Protein AF-A0A3C0MHH5-F1 (afdb_monomer_lite)

Secondary structure (DSSP, 8-state):
-----------GGGS----HHHHHHTT--SHHHHHHS-HHHHTTSTT--HHHHHHHHHHHHHHHHHHHHHHHHHHHHHT--HHHHTSTT--HHHHHHHHHTT--SHHHHHH--HHHHH-EEEEETTEEEEE--TTTTSS--HHHHHHHHHHHHHHTTSSSSPPPPTTGGGSS----------

Foldseek 3Di:
DDDDDPDPDPPPVPPQDDDPVQCVVLPDPDLVCLQPPPLVSQCVRPPRHSVSSVVSNVVSVVVVVVVQVVLVVLLVVLQADVVLVPDPPDGSVLSNLCSVVVNRALVSLLPDDLCQAAWDWDQDPNDIDTDGHSPHPHPDDSVNSVSSNQVSCCVVVVDVDDDDDPPVVVPPPCDDDPPDDD

Structure (mmCIF, N/CA/C/O backbone):
data_AF-A0A3C0MHH5-F1
#
_entry.id   AF-A0A3C0MHH5-F1
#
loop_
_atom_site.group_PDB
_atom_site.id
_atom_site.type_symbol
_atom_site.label_atom_id
_atom_site.label_alt_id
_atom_site.label_comp_id
_atom_site.label_asym_id
_atom_site.label_entity_id
_atom_site.label_seq_id
_atom_site.pdbx_PDB_ins_code
_atom_site.Cartn_x
_atom_site.Cartn_y
_atom_site.Cartn_z
_atom_site.occupancy
_atom_site.B_iso_or_equiv
_atom_site.auth_seq_id
_atom_site.auth_comp_id
_atom_site.auth_asym_id
_atom_site.auth_atom_id
_atom_site.pdbx_PDB_model_num
ATOM 1 N N . ALA A 1 1 ? 43.443 -39.030 -33.013 1.00 43.09 1 ALA A N 1
ATOM 2 C CA . ALA A 1 1 ? 42.015 -38.785 -33.273 1.00 43.09 1 ALA A CA 1
ATOM 3 C C . ALA A 1 1 ? 41.389 -38.314 -31.971 1.00 43.09 1 ALA A C 1
ATOM 5 O O . ALA A 1 1 ? 41.152 -39.135 -31.101 1.00 43.09 1 ALA A O 1
ATOM 6 N N . GLN A 1 2 ? 41.222 -37.004 -31.813 1.00 41.56 2 GLN A N 1
ATOM 7 C CA . GLN A 1 2 ? 40.404 -36.424 -30.751 1.00 41.56 2 GLN A CA 1
ATOM 8 C C . GLN A 1 2 ? 39.442 -35.481 -31.475 1.00 41.56 2 GLN A C 1
ATOM 10 O O . GLN A 1 2 ? 39.830 -34.411 -31.934 1.00 41.56 2 GLN A O 1
ATOM 15 N N . LEU A 1 3 ? 38.247 -35.999 -31.728 1.00 46.38 3 LEU A N 1
ATOM 16 C CA . LEU A 1 3 ? 37.089 -35.297 -32.263 1.00 46.38 3 LEU A CA 1
ATOM 17 C C . LEU A 1 3 ? 36.156 -35.057 -31.062 1.00 46.38 3 LEU A C 1
ATOM 19 O O . LEU A 1 3 ? 36.089 -35.944 -30.210 1.00 46.38 3 LEU A O 1
ATOM 23 N N . LEU A 1 4 ? 35.401 -33.947 -31.077 1.00 46.97 4 LEU A N 1
ATOM 24 C CA . LEU A 1 4 ? 34.326 -33.560 -30.135 1.00 46.97 4 LEU A CA 1
ATOM 25 C C . LEU A 1 4 ? 34.868 -32.978 -28.805 1.00 46.97 4 LEU A C 1
ATOM 27 O O . LEU A 1 4 ? 35.626 -33.639 -28.112 1.00 46.97 4 LEU A O 1
ATOM 31 N N . ALA A 1 5 ? 34.585 -31.744 -28.389 1.00 42.16 5 ALA A N 1
ATOM 32 C CA . ALA A 1 5 ? 33.360 -30.973 -28.542 1.00 42.16 5 ALA A CA 1
ATOM 33 C C . ALA A 1 5 ? 33.655 -29.511 -28.919 1.00 42.16 5 ALA A C 1
ATOM 35 O O . ALA A 1 5 ? 34.270 -28.758 -28.167 1.00 42.16 5 ALA A O 1
ATOM 36 N N . SER A 1 6 ? 33.193 -29.126 -30.105 1.00 50.09 6 SER A N 1
ATOM 37 C CA . SER A 1 6 ? 32.828 -27.753 -30.423 1.00 50.09 6 SER A CA 1
ATOM 38 C C . SER A 1 6 ? 31.376 -27.565 -29.990 1.00 50.09 6 SER A C 1
ATOM 40 O O . SER A 1 6 ? 30.464 -27.763 -30.786 1.00 50.09 6 SER A O 1
ATOM 42 N N . GLU A 1 7 ? 31.161 -27.229 -28.729 1.00 43.31 7 GLU A N 1
ATOM 43 C CA . GLU A 1 7 ? 29.928 -26.582 -28.295 1.00 43.31 7 GLU A CA 1
ATOM 44 C C . GLU A 1 7 ? 30.395 -25.370 -27.508 1.00 43.31 7 GLU A C 1
ATOM 46 O O . GLU A 1 7 ? 31.011 -25.499 -26.449 1.00 43.31 7 GLU A O 1
ATOM 51 N N . GLY A 1 8 ? 30.244 -24.198 -28.127 1.00 39.75 8 GLY A N 1
ATOM 52 C CA . GLY A 1 8 ? 30.504 -22.931 -27.473 1.00 39.75 8 GLY A CA 1
ATOM 53 C C . GLY A 1 8 ? 29.596 -22.856 -26.260 1.00 39.75 8 GLY A C 1
ATOM 54 O O . GLY A 1 8 ? 28.397 -22.648 -26.396 1.00 39.75 8 GLY A O 1
ATOM 55 N N . PHE A 1 9 ? 30.180 -23.088 -25.089 1.00 44.88 9 PHE A N 1
ATOM 56 C CA . PHE A 1 9 ? 29.663 -22.575 -23.835 1.00 44.88 9 PHE A CA 1
ATOM 57 C C . PHE A 1 9 ? 29.389 -21.088 -24.070 1.00 44.88 9 PHE A C 1
ATOM 59 O O . PHE A 1 9 ? 30.340 -20.329 -24.270 1.00 44.88 9 PHE A O 1
ATOM 66 N N . GLY A 1 10 ? 28.113 -20.695 -24.095 1.00 41.12 10 GLY A N 1
ATOM 67 C CA . GLY A 1 10 ? 27.744 -19.304 -23.865 1.00 41.12 10 GLY A CA 1
ATOM 68 C C . GLY A 1 10 ? 28.455 -18.877 -22.588 1.00 41.12 10 GLY A C 1
ATOM 69 O O . GLY A 1 10 ? 28.420 -19.582 -21.571 1.00 41.12 10 GLY A O 1
ATOM 70 N N . SER A 1 11 ? 29.245 -17.818 -22.691 1.00 36.09 11 SER A N 1
ATOM 71 C CA . SER A 1 11 ? 30.000 -17.271 -21.577 1.00 36.09 11 SER A CA 1
ATOM 72 C C . SER A 1 11 ? 29.037 -17.014 -20.418 1.00 36.09 11 SER A C 1
ATOM 74 O O . SER A 1 11 ? 27.913 -16.574 -20.626 1.00 36.09 11 SER A O 1
ATOM 76 N N . VAL A 1 12 ? 29.487 -17.194 -19.177 1.00 43.41 12 VAL A N 1
ATOM 77 C CA . VAL A 1 12 ? 28.722 -16.818 -17.966 1.00 43.41 12 VAL A CA 1
ATOM 78 C C . VAL A 1 12 ? 28.385 -15.306 -17.933 1.00 43.41 12 VAL A C 1
ATOM 80 O O . VAL A 1 12 ? 27.649 -14.849 -17.068 1.00 43.41 12 VAL A O 1
ATOM 83 N N . GLU A 1 13 ? 28.931 -14.540 -18.884 1.00 43.84 13 GLU A N 1
ATOM 84 C CA . GLU A 1 13 ? 28.669 -13.125 -19.167 1.00 43.84 13 GLU A CA 1
ATOM 85 C C . GLU A 1 13 ? 27.418 -12.870 -20.037 1.00 43.84 13 GLU A C 1
ATOM 87 O O . GLU A 1 13 ? 27.040 -11.716 -20.189 1.00 43.84 13 GLU A O 1
ATOM 92 N N . GLU A 1 14 ? 26.746 -13.900 -20.570 1.00 46.00 14 GLU A N 1
ATOM 93 C CA . GLU A 1 14 ? 25.451 -13.767 -21.275 1.00 46.00 14 GLU A CA 1
ATOM 94 C C . GLU A 1 14 ? 24.237 -13.934 -20.345 1.00 46.00 14 GLU A C 1
ATOM 96 O O . GLU A 1 14 ? 23.108 -14.097 -20.797 1.00 46.00 14 GLU A O 1
ATOM 101 N N . VAL A 1 15 ? 24.442 -13.900 -19.026 1.00 47.19 15 VAL A N 1
ATOM 102 C CA . VAL A 1 15 ? 23.329 -13.813 -18.076 1.00 47.19 15 VAL A CA 1
ATOM 103 C C . VAL A 1 15 ? 22.947 -12.341 -17.973 1.00 47.19 15 VAL A C 1
ATOM 105 O O . VAL A 1 15 ? 23.639 -11.571 -17.305 1.00 47.19 15 VAL A O 1
ATOM 108 N N . ALA A 1 16 ? 21.884 -11.952 -18.673 1.00 57.97 16 ALA A N 1
ATOM 109 C CA . ALA A 1 16 ? 21.359 -10.595 -18.741 1.00 57.97 16 ALA A CA 1
ATOM 110 C C . ALA A 1 16 ? 21.274 -9.932 -17.353 1.00 57.97 16 ALA A C 1
ATOM 112 O O . ALA A 1 16 ? 20.384 -10.192 -16.540 1.00 57.97 16 ALA A O 1
ATOM 113 N N . TYR A 1 17 ? 22.229 -9.047 -17.066 1.00 66.75 17 TYR A N 1
ATOM 114 C CA . TYR A 1 17 ? 22.203 -8.169 -15.905 1.00 66.75 17 TYR A CA 1
ATOM 115 C C . TYR A 1 17 ? 21.998 -6.752 -16.407 1.00 66.75 17 TYR A C 1
ATOM 117 O O . TYR A 1 17 ? 22.955 -6.052 -16.733 1.00 66.75 17 TYR A O 1
ATOM 125 N N . VAL A 1 18 ? 20.739 -6.327 -16.470 1.00 74.81 18 VAL A N 1
ATOM 126 C CA . VAL A 1 18 ? 20.433 -4.910 -16.639 1.00 74.81 18 VAL A CA 1
ATOM 127 C C . VAL A 1 18 ? 20.715 -4.220 -15.302 1.00 74.81 18 VAL A C 1
ATOM 129 O O . VAL A 1 18 ? 20.084 -4.559 -14.295 1.00 74.81 18 VAL A O 1
ATOM 132 N N . PRO A 1 19 ? 21.677 -3.280 -15.228 1.00 77.38 19 PRO A N 1
ATOM 133 C CA . PRO A 1 19 ? 21.967 -2.594 -13.980 1.00 77.38 19 PRO A CA 1
ATOM 134 C C . PRO A 1 19 ? 20.758 -1.759 -13.552 1.00 77.38 19 PRO A C 1
ATOM 136 O O . PRO A 1 19 ? 20.241 -0.979 -14.346 1.00 77.38 19 PRO A O 1
ATOM 139 N N . ALA A 1 20 ? 20.359 -1.829 -12.280 1.00 78.88 20 ALA A N 1
ATOM 140 C CA . ALA A 1 20 ? 19.272 -0.992 -11.752 1.00 78.88 20 ALA A CA 1
ATOM 141 C C . ALA A 1 20 ? 19.503 0.514 -12.001 1.00 78.88 20 ALA A C 1
ATOM 143 O O . ALA A 1 20 ? 18.561 1.271 -12.192 1.00 78.88 20 ALA A O 1
ATOM 144 N N . GLN A 1 21 ? 20.770 0.940 -12.058 1.00 82.75 21 GLN A N 1
ATOM 145 C CA . GLN A 1 21 ? 21.147 2.313 -12.390 1.00 82.75 21 GLN A CA 1
ATOM 146 C C . GLN A 1 21 ? 20.772 2.721 -13.824 1.00 82.75 21 GLN A C 1
ATOM 148 O O . GLN A 1 21 ? 20.492 3.899 -14.035 1.00 82.75 21 GLN A O 1
ATOM 153 N N . LEU A 1 22 ? 20.784 1.779 -14.777 1.00 87.44 22 LEU A N 1
ATOM 154 C CA . LEU A 1 22 ? 20.362 2.011 -16.160 1.00 87.44 22 LEU A CA 1
ATOM 155 C C . LEU A 1 22 ? 18.844 2.195 -16.217 1.00 87.44 22 LEU A C 1
ATOM 157 O O . LEU A 1 22 ? 18.372 3.208 -16.708 1.00 87.44 22 LEU A O 1
ATOM 161 N N . LEU A 1 23 ? 18.078 1.284 -15.613 1.00 86.81 23 LEU A N 1
ATOM 162 C CA . LEU A 1 23 ? 16.618 1.432 -15.520 1.00 86.81 23 LEU A CA 1
ATOM 163 C C . LEU A 1 23 ? 16.237 2.757 -14.835 1.00 86.81 23 LEU A C 1
ATOM 165 O O . LEU A 1 23 ? 15.397 3.499 -15.335 1.00 86.81 23 LEU A O 1
ATOM 169 N N . ALA A 1 24 ? 16.929 3.120 -13.754 1.00 86.69 24 ALA A N 1
ATOM 170 C CA . ALA A 1 24 ? 16.706 4.392 -13.077 1.00 86.69 24 ALA A CA 1
ATOM 171 C C . ALA A 1 24 ? 17.054 5.619 -13.943 1.00 86.69 24 ALA A C 1
ATOM 173 O O . ALA A 1 24 ? 16.372 6.637 -13.840 1.00 86.69 24 ALA A O 1
ATOM 174 N N . SER A 1 25 ? 18.094 5.562 -14.791 1.00 88.44 25 SER A N 1
ATOM 175 C CA . SER A 1 25 ? 18.418 6.677 -15.699 1.00 88.44 25 SER A CA 1
ATOM 176 C C . SER A 1 25 ? 17.398 6.845 -16.822 1.00 88.44 25 SER A C 1
ATOM 178 O O . SER A 1 25 ? 17.208 7.964 -17.288 1.00 88.44 25 SER A O 1
ATOM 180 N N . GLU A 1 26 ? 16.716 5.763 -17.193 1.00 89.81 26 GLU A N 1
ATOM 181 C CA . GLU A 1 26 ? 15.611 5.759 -18.158 1.00 89.81 26 GLU A CA 1
ATOM 182 C C . GLU A 1 26 ? 14.257 6.118 -17.521 1.00 89.81 26 GLU A C 1
ATOM 184 O O . GLU A 1 26 ? 13.245 6.207 -18.210 1.00 89.81 26 GLU A O 1
ATOM 189 N N . GLY A 1 27 ? 14.230 6.379 -16.209 1.00 88.56 27 GLY A N 1
ATOM 190 C CA . GLY A 1 27 ? 13.052 6.877 -15.499 1.00 88.56 27 GLY A CA 1
ATOM 191 C C . GLY A 1 27 ? 12.233 5.819 -14.762 1.00 88.56 27 GLY A C 1
ATOM 192 O O . GLY A 1 27 ? 11.227 6.183 -14.163 1.00 88.56 27 GLY A O 1
ATOM 193 N N . PHE A 1 28 ? 12.666 4.555 -14.739 1.00 89.69 28 PHE A N 1
ATOM 194 C CA . PHE A 1 28 ? 12.014 3.517 -13.938 1.00 89.69 28 PHE A CA 1
ATOM 195 C C . PHE A 1 28 ? 12.315 3.719 -12.450 1.00 89.69 28 PHE A C 1
ATOM 197 O O . PHE A 1 28 ? 13.459 3.596 -12.003 1.00 89.69 28 PHE A O 1
ATOM 204 N N . GLY A 1 29 ? 11.278 4.032 -11.678 1.00 88.12 29 GLY A N 1
ATOM 205 C CA . GLY A 1 29 ? 11.344 4.281 -10.241 1.00 88.12 29 GLY A CA 1
ATOM 206 C C . GLY A 1 29 ? 11.006 3.066 -9.377 1.00 88.12 29 GLY A C 1
ATOM 207 O O . GLY A 1 29 ? 11.338 3.060 -8.191 1.00 88.12 29 GLY A O 1
ATOM 208 N N . SER A 1 30 ? 10.364 2.040 -9.944 1.00 89.19 30 SER A N 1
ATOM 209 C CA . SER A 1 30 ? 9.901 0.859 -9.204 1.00 89.19 30 SER A CA 1
ATOM 210 C C . SER A 1 30 ? 10.002 -0.440 -10.011 1.00 89.19 30 SER A C 1
ATOM 212 O O . SER A 1 30 ? 10.128 -0.429 -11.236 1.00 89.19 30 SER A O 1
ATOM 214 N N . VAL A 1 31 ? 9.954 -1.582 -9.315 1.00 90.94 31 VAL A N 1
ATOM 215 C CA . VAL A 1 31 ? 9.944 -2.907 -9.961 1.00 90.94 31 VAL A CA 1
ATOM 216 C C . VAL A 1 31 ? 8.606 -3.144 -10.664 1.00 90.94 31 VAL A C 1
ATOM 218 O O . VAL A 1 31 ? 8.572 -3.781 -11.712 1.00 90.94 31 VAL A O 1
ATOM 221 N N . GLU A 1 32 ? 7.521 -2.587 -10.131 1.00 91.19 32 GLU A N 1
AT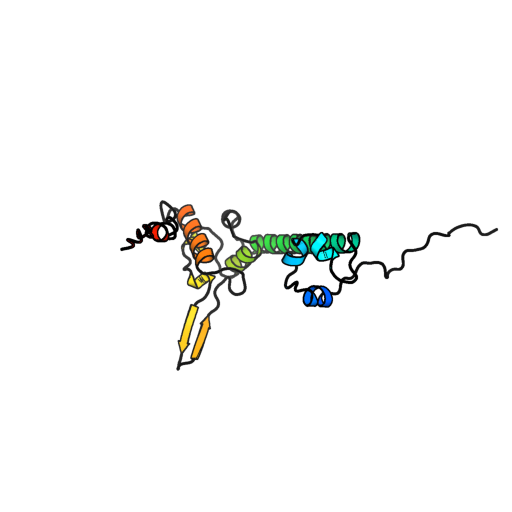OM 222 C CA . GLU A 1 32 ? 6.181 -2.604 -10.711 1.00 91.19 32 GLU A CA 1
ATOM 223 C C . GLU A 1 32 ? 6.146 -1.929 -12.083 1.00 91.19 32 GLU A C 1
ATOM 225 O O . GLU A 1 32 ? 5.593 -2.492 -13.026 1.00 91.19 32 GLU A O 1
ATOM 230 N N . GLU A 1 33 ? 6.783 -0.766 -12.231 1.00 91.56 33 GLU A N 1
ATOM 231 C CA . GLU A 1 33 ? 6.892 -0.106 -13.535 1.00 91.56 33 GLU A CA 1
ATOM 232 C C . GLU A 1 33 ? 7.617 -0.998 -14.545 1.00 91.56 33 GLU A C 1
ATOM 234 O O . GLU A 1 33 ? 7.125 -1.193 -15.652 1.00 91.56 33 GLU A O 1
ATOM 239 N N . VAL A 1 34 ? 8.731 -1.622 -14.153 1.00 92.00 34 VAL A N 1
ATOM 240 C CA . VAL A 1 34 ? 9.469 -2.556 -15.023 1.00 92.00 34 VAL A CA 1
ATOM 241 C C . VAL A 1 34 ? 8.629 -3.795 -15.362 1.00 92.00 34 VAL A C 1
ATOM 243 O O . VAL A 1 34 ? 8.670 -4.289 -16.485 1.00 92.00 34 VAL A O 1
ATOM 246 N N . ALA A 1 35 ? 7.847 -4.307 -14.414 1.00 92.56 35 ALA A N 1
ATOM 247 C CA . ALA A 1 35 ? 7.028 -5.499 -14.607 1.00 92.56 35 ALA A CA 1
ATOM 248 C C . ALA A 1 35 ? 5.858 -5.279 -15.582 1.00 92.56 35 ALA A C 1
ATOM 250 O O . ALA A 1 35 ? 5.469 -6.224 -16.276 1.00 92.56 35 ALA A O 1
ATOM 251 N N . TYR A 1 36 ? 5.301 -4.064 -15.649 1.00 94.19 36 TYR A N 1
ATOM 252 C CA . TYR A 1 36 ? 4.030 -3.795 -16.338 1.00 94.19 36 TYR A CA 1
ATOM 253 C C . TYR A 1 36 ? 4.087 -2.750 -17.460 1.00 94.19 36 TYR A C 1
ATOM 255 O O . TYR A 1 36 ? 3.087 -2.551 -18.151 1.00 94.19 36 TYR A O 1
ATOM 263 N N . VAL A 1 37 ? 5.232 -2.108 -17.689 1.00 94.25 37 VAL A N 1
ATOM 264 C CA . VAL A 1 37 ? 5.456 -1.272 -18.876 1.00 94.25 37 VAL A CA 1
ATOM 265 C C . VAL A 1 37 ? 5.377 -2.114 -20.168 1.00 94.25 37 VAL A C 1
ATOM 267 O O . VAL A 1 37 ? 5.688 -3.314 -20.148 1.00 94.25 37 VAL A O 1
ATOM 270 N N . PRO A 1 38 ? 4.968 -1.536 -21.313 1.00 92.56 38 PRO A N 1
ATOM 271 C CA . PRO A 1 38 ? 5.066 -2.214 -22.600 1.00 92.56 38 PRO A CA 1
ATOM 272 C C . PRO A 1 38 ? 6.482 -2.735 -22.880 1.00 92.56 38 PRO A C 1
ATOM 274 O O . PRO A 1 38 ? 7.471 -2.027 -22.705 1.00 92.56 38 PRO A O 1
ATOM 277 N N . ALA A 1 39 ? 6.580 -3.972 -23.372 1.00 87.81 39 ALA A N 1
ATOM 278 C CA . ALA A 1 39 ? 7.869 -4.595 -23.679 1.00 87.81 39 ALA A CA 1
ATOM 279 C C . ALA A 1 39 ? 8.685 -3.798 -24.716 1.00 87.81 39 ALA A C 1
ATOM 281 O O . ALA A 1 39 ? 9.911 -3.767 -24.634 1.00 87.81 39 ALA A O 1
ATOM 282 N N . ASP A 1 40 ? 8.012 -3.125 -25.655 1.00 89.19 40 ASP A N 1
ATOM 283 C CA . ASP A 1 40 ? 8.658 -2.265 -26.654 1.00 89.19 40 ASP A CA 1
ATOM 284 C C . ASP A 1 40 ? 9.339 -1.040 -26.018 1.00 89.19 40 ASP A C 1
ATOM 286 O O . ASP A 1 40 ? 10.393 -0.617 -26.490 1.00 89.19 40 ASP A O 1
ATOM 290 N N . ASP A 1 41 ? 8.789 -0.506 -24.922 1.00 90.31 41 ASP A N 1
ATOM 291 C CA . ASP A 1 41 ? 9.386 0.626 -24.206 1.00 90.31 41 ASP A CA 1
ATOM 292 C C . ASP A 1 41 ? 10.657 0.178 -23.467 1.00 90.31 41 ASP A C 1
ATOM 294 O O . ASP A 1 41 ? 11.678 0.862 -23.528 1.00 90.31 41 ASP A O 1
ATOM 298 N N . LEU A 1 42 ? 10.658 -1.015 -22.857 1.00 89.12 42 LEU A N 1
ATOM 299 C CA . LEU A 1 42 ? 11.873 -1.603 -22.271 1.00 89.12 42 LEU A CA 1
ATOM 300 C C . LEU A 1 42 ? 12.932 -1.931 -23.328 1.00 89.12 42 LEU A C 1
ATOM 302 O O . LEU A 1 42 ? 14.116 -1.695 -23.103 1.00 89.12 42 LEU A O 1
ATOM 306 N N . ALA A 1 43 ? 12.522 -2.451 -24.485 1.00 89.25 43 ALA A N 1
ATOM 307 C CA . ALA A 1 43 ? 13.421 -2.760 -25.597 1.00 89.25 43 ALA A CA 1
ATOM 308 C C . ALA A 1 43 ? 13.965 -1.507 -26.310 1.00 89.25 43 ALA A C 1
ATOM 310 O O . ALA A 1 43 ? 14.845 -1.615 -27.161 1.00 89.25 43 ALA A O 1
ATOM 311 N N . SER A 1 44 ? 13.437 -0.319 -25.994 1.00 89.38 44 SER A N 1
ATOM 312 C CA . SER A 1 44 ? 13.948 0.955 -26.509 1.00 89.38 44 SER A CA 1
ATOM 313 C C . SER A 1 44 ? 15.150 1.492 -25.723 1.00 89.38 44 SER A C 1
ATOM 315 O O . SER A 1 44 ? 15.842 2.390 -26.210 1.00 89.38 44 SER A O 1
ATOM 317 N N . ILE A 1 45 ? 15.422 0.928 -24.540 1.00 87.56 45 ILE A N 1
ATOM 318 C CA . ILE A 1 45 ? 16.564 1.296 -23.700 1.00 87.56 45 ILE A CA 1
ATOM 319 C C . ILE A 1 45 ? 17.866 0.893 -24.398 1.00 87.56 45 ILE A C 1
ATOM 321 O O . ILE A 1 45 ? 18.017 -0.239 -24.862 1.00 87.56 45 ILE A O 1
ATOM 325 N N . ASP A 1 46 ? 18.839 1.807 -24.431 1.00 84.88 46 ASP A N 1
ATOM 326 C CA . ASP A 1 46 ? 20.142 1.532 -25.037 1.00 84.88 46 ASP A CA 1
ATOM 327 C C . ASP A 1 46 ? 20.821 0.325 -24.368 1.00 84.88 46 ASP A C 1
ATOM 329 O O . ASP A 1 46 ? 21.022 0.279 -23.152 1.00 84.88 46 ASP A O 1
ATOM 333 N N . GLY A 1 47 ? 21.170 -0.672 -25.181 1.00 78.25 47 GLY A N 1
ATOM 334 C CA . GLY A 1 47 ? 21.766 -1.924 -24.717 1.00 78.25 47 GLY A CA 1
ATOM 335 C C . GLY A 1 47 ? 20.779 -3.021 -24.298 1.00 78.25 47 GLY A C 1
ATOM 336 O O . GLY A 1 47 ? 21.247 -4.071 -23.859 1.00 78.25 47 GLY A O 1
ATOM 337 N N . LEU A 1 48 ? 19.462 -2.831 -24.452 1.00 84.50 48 LEU A N 1
ATOM 338 C CA . LEU A 1 48 ? 18.466 -3.897 -24.296 1.00 84.50 48 LEU A CA 1
ATOM 339 C C . LEU A 1 48 ? 17.880 -4.280 -25.656 1.00 84.50 48 LEU A C 1
ATOM 341 O O . LEU A 1 48 ? 17.324 -3.451 -26.368 1.00 84.50 48 LEU A O 1
ATOM 345 N N . ASP A 1 49 ? 17.969 -5.559 -26.007 1.00 87.31 49 ASP A N 1
ATOM 346 C CA . ASP A 1 49 ? 17.176 -6.123 -27.096 1.00 87.31 49 ASP A CA 1
ATOM 347 C C . ASP A 1 49 ? 15.831 -6.668 -26.584 1.00 87.31 49 ASP A C 1
ATOM 349 O O . ASP A 1 49 ? 15.564 -6.727 -25.381 1.00 87.31 49 ASP A O 1
ATOM 353 N N . ALA A 1 50 ? 14.958 -7.063 -27.512 1.00 88.50 50 ALA A N 1
ATOM 354 C CA . ALA A 1 50 ? 13.606 -7.522 -27.196 1.00 88.50 50 ALA A CA 1
ATOM 355 C C . ALA A 1 50 ? 13.565 -8.798 -26.336 1.00 88.50 50 ALA A C 1
ATOM 3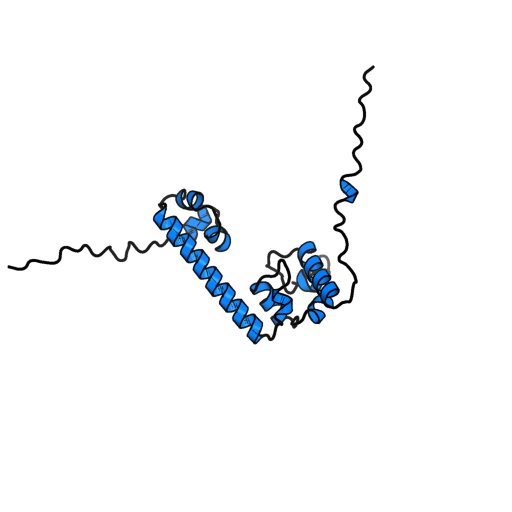57 O O . ALA A 1 50 ? 12.586 -9.024 -25.623 1.00 88.50 50 ALA A O 1
ATOM 358 N N . ASP A 1 51 ? 14.592 -9.647 -26.413 1.00 88.12 51 ASP A N 1
ATOM 359 C CA . ASP A 1 51 ? 14.659 -10.871 -25.615 1.00 88.12 51 ASP A CA 1
ATOM 360 C C . ASP A 1 51 ? 15.130 -10.560 -24.191 1.00 88.12 51 ASP A C 1
ATOM 362 O O . ASP A 1 51 ? 14.509 -11.011 -23.228 1.00 88.12 51 ASP A O 1
ATOM 366 N N . THR A 1 52 ? 16.131 -9.690 -24.055 1.00 86.38 52 THR A N 1
ATOM 367 C CA . THR A 1 52 ? 16.621 -9.181 -22.770 1.00 86.38 52 THR A CA 1
ATOM 368 C C . THR A 1 52 ? 15.541 -8.395 -22.026 1.00 86.38 52 THR A C 1
ATOM 370 O O . THR A 1 52 ? 15.331 -8.605 -20.833 1.00 86.38 52 THR A O 1
ATOM 373 N N . ALA A 1 53 ? 14.816 -7.513 -22.720 1.00 89.38 53 ALA A N 1
ATOM 374 C CA . ALA A 1 53 ? 13.711 -6.748 -22.143 1.00 89.38 53 ALA A CA 1
ATOM 375 C C . ALA A 1 53 ? 12.629 -7.666 -21.552 1.00 89.38 53 ALA A C 1
ATOM 377 O O . ALA A 1 53 ? 12.155 -7.437 -20.438 1.00 89.38 53 ALA A O 1
ATOM 378 N N . ARG A 1 54 ? 12.290 -8.748 -22.266 1.00 90.44 54 ARG A N 1
ATOM 379 C CA . ARG A 1 54 ? 11.327 -9.751 -21.802 1.00 90.44 54 ARG A CA 1
ATOM 380 C C . ARG A 1 54 ? 11.826 -10.496 -20.568 1.00 90.44 54 ARG A C 1
ATOM 382 O O . ARG A 1 54 ? 11.071 -10.635 -19.615 1.00 90.44 54 ARG A O 1
ATOM 389 N N . GLU A 1 55 ? 13.086 -10.926 -20.552 1.00 89.69 55 GLU A N 1
ATOM 390 C CA . GLU A 1 55 ? 13.674 -11.611 -19.393 1.00 89.69 55 GLU A CA 1
ATOM 391 C C . GLU A 1 55 ? 13.662 -10.719 -18.141 1.00 89.69 55 GLU A C 1
ATOM 393 O O . GLU A 1 55 ? 13.300 -11.159 -17.047 1.00 89.69 55 GLU A O 1
ATOM 398 N N . VAL A 1 56 ? 14.016 -9.441 -18.297 1.00 88.75 56 VAL A N 1
ATOM 399 C CA . VAL A 1 56 ? 13.982 -8.455 -17.207 1.00 88.75 56 VAL A CA 1
ATOM 400 C C . VAL A 1 56 ? 12.560 -8.276 -16.679 1.00 88.75 56 VAL A C 1
ATOM 402 O O . VAL A 1 56 ? 12.360 -8.270 -15.463 1.00 88.75 56 VAL A O 1
ATOM 405 N N . GLN A 1 57 ? 11.575 -8.186 -17.573 1.00 92.06 57 GLN A N 1
ATOM 406 C CA . GLN A 1 57 ? 10.166 -8.065 -17.213 1.00 92.06 57 GLN A CA 1
ATOM 407 C C . GLN A 1 57 ? 9.643 -9.317 -16.489 1.00 92.06 57 GLN A C 1
ATOM 409 O O . GLN A 1 57 ? 9.039 -9.200 -15.423 1.00 92.06 57 GLN A O 1
ATOM 414 N N . GLU A 1 58 ? 9.925 -10.517 -17.005 1.00 92.25 58 GLU A N 1
ATOM 415 C CA . GLU A 1 58 ? 9.555 -11.796 -16.377 1.00 92.25 58 GLU A CA 1
ATOM 416 C C . GLU A 1 58 ? 10.167 -11.930 -14.976 1.00 92.25 58 GLU A C 1
ATOM 418 O O . GLU A 1 58 ? 9.520 -12.381 -14.026 1.00 92.25 58 GLU A O 1
ATOM 423 N N . ARG A 1 59 ? 11.413 -11.483 -14.811 1.00 90.56 59 ARG A N 1
ATOM 424 C CA . ARG A 1 59 ? 12.088 -11.475 -13.515 1.00 90.56 59 ARG A CA 1
ATOM 425 C C . ARG A 1 59 ? 11.479 -10.464 -12.547 1.00 90.56 59 ARG A C 1
ATOM 427 O O . ARG A 1 59 ? 11.348 -10.783 -11.365 1.00 90.56 59 ARG A O 1
ATOM 434 N N . ALA A 1 60 ? 11.119 -9.273 -13.023 1.00 91.25 60 ALA A N 1
ATOM 435 C CA . ALA A 1 60 ? 10.425 -8.270 -12.222 1.00 91.25 60 ALA A CA 1
ATOM 436 C C . ALA A 1 60 ? 9.077 -8.818 -11.727 1.00 91.25 60 ALA A C 1
ATOM 438 O O . ALA A 1 60 ? 8.810 -8.786 -10.529 1.00 91.25 60 ALA A O 1
ATOM 439 N N . GLN A 1 61 ? 8.288 -9.435 -12.609 1.00 93.62 61 GLN A N 1
ATOM 440 C CA . GLN A 1 61 ? 7.026 -10.092 -12.248 1.00 93.62 61 GLN A CA 1
ATOM 441 C C . GLN A 1 61 ? 7.235 -11.212 -11.222 1.00 93.62 61 GLN A C 1
ATOM 443 O O . GLN A 1 61 ? 6.582 -11.230 -10.183 1.00 93.62 61 GLN A O 1
ATOM 448 N N . SER A 1 62 ? 8.215 -12.094 -11.442 1.00 93.62 62 SER A N 1
ATOM 449 C CA . SER A 1 62 ? 8.522 -13.170 -10.494 1.00 93.62 62 SER A CA 1
ATOM 450 C C . SER A 1 62 ? 8.965 -12.650 -9.121 1.00 93.62 62 SER A C 1
ATOM 452 O O . SER A 1 62 ? 8.679 -13.281 -8.099 1.00 93.62 62 SER A O 1
ATOM 454 N N . PHE A 1 63 ? 9.670 -11.517 -9.067 1.00 92.38 63 PHE A N 1
ATOM 455 C CA . PHE A 1 63 ? 10.011 -10.864 -7.806 1.00 92.38 63 PHE A CA 1
ATOM 456 C C . PHE A 1 63 ? 8.756 -10.363 -7.081 1.00 92.38 63 PHE A C 1
ATOM 458 O O . PHE A 1 63 ? 8.598 -10.649 -5.894 1.00 92.38 63 PHE A O 1
ATOM 465 N N . LEU A 1 64 ? 7.850 -9.684 -7.791 1.00 91.88 64 LEU A N 1
ATOM 466 C CA . LEU A 1 64 ? 6.589 -9.190 -7.229 1.00 91.88 64 LEU A CA 1
ATOM 467 C C . LEU A 1 64 ? 5.704 -10.336 -6.728 1.00 91.88 64 LEU A C 1
ATOM 469 O O . LEU A 1 64 ? 5.149 -10.247 -5.637 1.00 91.88 64 LEU A O 1
ATOM 473 N N . ASP A 1 65 ? 5.632 -11.447 -7.461 1.00 94.19 65 ASP A N 1
ATOM 474 C CA . ASP A 1 65 ? 4.885 -12.635 -7.037 1.00 94.19 65 ASP A CA 1
ATOM 475 C C . ASP A 1 65 ? 5.438 -13.225 -5.736 1.00 94.19 65 ASP A C 1
ATOM 477 O O . ASP A 1 65 ? 4.684 -13.522 -4.806 1.00 94.19 65 ASP A O 1
ATOM 481 N N . GLN A 1 66 ? 6.763 -13.366 -5.635 1.00 94.75 66 GLN A N 1
ATOM 482 C CA . GLN A 1 66 ? 7.417 -13.841 -4.411 1.00 94.75 66 GLN A CA 1
ATOM 483 C C . GLN A 1 66 ? 7.191 -12.877 -3.242 1.00 94.75 66 GLN A C 1
ATOM 485 O O . GLN A 1 66 ? 6.935 -13.310 -2.117 1.00 94.75 66 GLN A O 1
ATOM 490 N N . GLN A 1 67 ? 7.255 -11.571 -3.501 1.00 93.31 67 GLN A N 1
ATOM 491 C CA . GLN A 1 67 ? 7.006 -10.543 -2.499 1.00 93.31 67 GLN A CA 1
ATOM 492 C C . GLN A 1 67 ? 5.550 -10.576 -2.009 1.00 93.31 67 GLN A C 1
ATOM 494 O O . GLN A 1 67 ? 5.307 -10.557 -0.803 1.00 93.31 67 GLN A O 1
ATOM 499 N N . ASN A 1 68 ? 4.587 -10.720 -2.920 1.00 94.00 68 ASN A N 1
ATOM 500 C CA . ASN A 1 68 ? 3.170 -10.866 -2.593 1.00 94.00 68 ASN A CA 1
ATOM 501 C C . ASN A 1 68 ? 2.901 -12.132 -1.775 1.00 94.00 68 ASN A C 1
ATOM 503 O O . ASN A 1 68 ? 2.173 -12.070 -0.788 1.00 94.00 68 ASN A O 1
ATOM 507 N N . GLN A 1 69 ? 3.532 -13.261 -2.110 1.00 96.12 69 GLN A N 1
ATOM 508 C CA . GLN A 1 69 ? 3.431 -14.492 -1.315 1.00 96.12 69 GLN A CA 1
ATOM 509 C C . GLN A 1 69 ? 4.022 -14.333 0.090 1.00 96.12 69 GLN A C 1
ATOM 511 O O . GLN A 1 69 ? 3.479 -14.868 1.060 1.00 96.12 69 GLN A O 1
ATOM 516 N N . MET A 1 70 ? 5.122 -13.588 0.220 1.00 97.62 70 MET A N 1
ATOM 517 C CA . MET A 1 70 ? 5.704 -13.263 1.521 1.00 97.62 70 MET A CA 1
ATOM 518 C C . MET A 1 70 ? 4.739 -12.411 2.353 1.00 97.62 70 MET A C 1
ATOM 520 O O . MET A 1 70 ? 4.517 -12.721 3.524 1.00 97.62 70 MET A O 1
ATOM 524 N N . TYR A 1 71 ? 4.138 -11.374 1.763 1.00 97.50 71 TYR A N 1
ATOM 525 C CA . TYR A 1 71 ? 3.137 -10.559 2.450 1.00 97.50 71 TYR A CA 1
ATOM 526 C C . TYR A 1 71 ? 1.893 -11.363 2.817 1.00 97.50 71 TYR A C 1
ATOM 528 O O . TYR A 1 71 ? 1.404 -11.236 3.933 1.00 97.50 71 TYR A O 1
ATOM 536 N N . GLU A 1 72 ? 1.428 -12.248 1.942 1.00 96.12 72 GLU A N 1
ATOM 537 C CA . GLU A 1 72 ? 0.289 -13.121 2.217 1.00 96.12 72 GLU A CA 1
ATOM 538 C C . GLU A 1 72 ? 0.574 -14.090 3.374 1.00 96.12 72 GLU A C 1
ATOM 540 O O . GLU A 1 72 ? -0.231 -14.240 4.292 1.00 96.12 72 GLU A O 1
ATOM 545 N N . THR A 1 73 ? 1.769 -14.682 3.404 1.00 97.94 73 THR A N 1
ATOM 546 C CA . THR A 1 73 ? 2.209 -15.513 4.535 1.00 97.94 73 THR A CA 1
ATOM 547 C C . THR A 1 73 ? 2.235 -14.693 5.825 1.00 97.94 73 THR A C 1
ATOM 549 O O . THR A 1 73 ? 1.709 -15.111 6.856 1.00 97.94 73 THR A O 1
ATOM 552 N N . ARG A 1 74 ? 2.799 -13.483 5.766 1.00 97.94 74 ARG A N 1
ATOM 553 C CA . ARG A 1 74 ? 2.890 -12.581 6.915 1.00 97.94 74 ARG A CA 1
ATOM 554 C C . ARG A 1 74 ? 1.514 -12.128 7.412 1.00 97.94 74 ARG A C 1
ATOM 556 O O . ARG A 1 74 ? 1.299 -12.068 8.620 1.00 97.94 74 ARG A O 1
ATOM 563 N N . ARG A 1 75 ? 0.576 -11.846 6.506 1.00 97.81 75 ARG A N 1
ATOM 564 C CA . ARG A 1 75 ? -0.825 -11.524 6.808 1.00 97.81 75 ARG A CA 1
ATOM 565 C C . ARG A 1 75 ? -1.457 -12.632 7.652 1.00 97.81 75 ARG A C 1
ATOM 567 O O . ARG A 1 75 ? -2.031 -12.356 8.706 1.00 97.81 75 ARG A O 1
ATOM 574 N N . GLN A 1 76 ? -1.293 -13.881 7.220 1.00 97.31 76 GLN A N 1
ATOM 575 C CA . GLN A 1 76 ? -1.813 -15.050 7.930 1.00 97.31 76 GLN A CA 1
ATOM 576 C C . GLN A 1 76 ? -1.157 -15.222 9.309 1.00 97.31 76 GLN A C 1
ATOM 578 O O . GLN A 1 76 ? -1.854 -15.478 10.289 1.00 97.31 76 GLN A O 1
ATOM 583 N N . GLU A 1 77 ? 0.161 -15.018 9.426 1.00 98.06 77 GLU A N 1
ATOM 584 C CA . GLU A 1 77 ? 0.870 -15.046 10.718 1.00 98.06 77 GLU A CA 1
ATOM 585 C C . GLU A 1 77 ? 0.365 -13.983 11.702 1.00 98.06 77 GLU A C 1
ATOM 587 O O . GLU A 1 77 ? 0.311 -14.219 12.912 1.00 98.06 77 GLU A O 1
ATOM 592 N N . LEU A 1 78 ? -0.003 -12.806 11.194 1.00 97.88 78 LEU A N 1
ATOM 593 C CA . LEU A 1 78 ? -0.580 -11.725 11.989 1.00 97.88 78 LEU A CA 1
ATOM 594 C C . LEU A 1 78 ? -2.034 -12.015 12.391 1.00 97.88 78 LEU A C 1
ATOM 596 O O . LEU A 1 78 ? -2.540 -11.368 13.311 1.00 97.88 78 LEU A O 1
ATOM 600 N N . GLY A 1 79 ? -2.680 -13.006 11.772 1.00 97.75 79 GLY A N 1
ATOM 601 C CA . GLY A 1 79 ? -4.073 -13.372 12.018 1.00 97.75 79 GLY A CA 1
ATOM 602 C C . GLY A 1 79 ? -5.066 -12.391 11.402 1.00 97.75 79 GLY A C 1
ATOM 603 O O . GLY A 1 79 ? -6.136 -12.192 11.965 1.00 97.75 79 GLY A O 1
ATOM 604 N N . VAL A 1 80 ? -4.685 -11.743 10.300 1.00 98.44 80 VAL A N 1
ATOM 605 C CA . VAL A 1 80 ? -5.580 -10.886 9.517 1.00 98.44 80 VAL A CA 1
ATOM 606 C C . VAL A 1 80 ? -6.533 -11.780 8.722 1.00 98.44 80 VAL A C 1
ATOM 608 O O . VAL A 1 80 ? -6.104 -12.726 8.065 1.00 98.44 80 VAL A O 1
ATOM 611 N N . GLU A 1 81 ? -7.824 -11.487 8.793 1.00 98.06 81 GLU A N 1
ATOM 612 C CA . GLU A 1 81 ? -8.895 -12.275 8.194 1.00 98.06 81 GLU A CA 1
ATOM 613 C C . GLU A 1 81 ? -8.923 -12.168 6.665 1.00 98.06 81 GLU A C 1
ATOM 615 O O . GLU A 1 81 ? -8.553 -11.151 6.075 1.00 98.06 81 GLU A O 1
ATOM 620 N N . ASP A 1 82 ? -9.402 -13.229 6.011 1.00 97.00 82 ASP A N 1
ATOM 621 C CA . ASP A 1 82 ? -9.535 -13.298 4.547 1.00 97.00 82 ASP A CA 1
ATOM 622 C C . ASP A 1 82 ? -10.522 -12.264 4.003 1.00 97.00 82 ASP A C 1
ATOM 624 O O . ASP A 1 82 ? -10.302 -11.723 2.926 1.00 97.00 82 ASP A O 1
ATOM 628 N N . ALA A 1 83 ? -11.545 -11.910 4.785 1.00 96.31 83 ALA A N 1
ATOM 629 C CA . ALA A 1 83 ? -12.532 -10.902 4.408 1.00 96.31 83 ALA A CA 1
ATOM 630 C C . ALA A 1 83 ? -11.902 -9.534 4.093 1.00 96.31 83 ALA A C 1
ATOM 632 O O . ALA A 1 83 ? -12.393 -8.817 3.225 1.00 96.31 83 ALA A O 1
ATOM 633 N N . LEU A 1 84 ? -10.791 -9.175 4.753 1.00 96.56 84 LEU A N 1
ATOM 634 C CA . LEU A 1 84 ? -10.075 -7.941 4.429 1.00 96.56 84 LEU A CA 1
ATOM 635 C C . LEU A 1 84 ? -9.381 -8.024 3.068 1.00 96.56 84 LEU A C 1
ATOM 637 O O . LEU A 1 84 ? -9.310 -7.014 2.382 1.00 96.56 84 LEU A O 1
ATOM 641 N N . ALA A 1 85 ? -8.901 -9.201 2.657 1.00 94.88 85 ALA A N 1
ATOM 642 C CA . ALA A 1 85 ? -8.248 -9.398 1.361 1.00 94.88 85 ALA A CA 1
ATOM 643 C C . ALA A 1 85 ? -9.224 -9.334 0.173 1.00 94.88 85 ALA A C 1
ATOM 645 O O . ALA A 1 85 ? -8.789 -9.187 -0.966 1.00 94.88 85 ALA A O 1
ATOM 646 N N . GLU A 1 86 ? -10.531 -9.422 0.432 1.00 94.38 86 GLU A N 1
ATOM 647 C CA . GLU A 1 86 ? -11.588 -9.290 -0.577 1.00 94.38 86 GLU A CA 1
ATOM 648 C C . GLU A 1 86 ? -11.953 -7.824 -0.876 1.00 94.38 86 GLU A C 1
ATOM 650 O O . GLU A 1 86 ? -12.746 -7.558 -1.780 1.00 94.38 86 GLU A O 1
ATOM 655 N 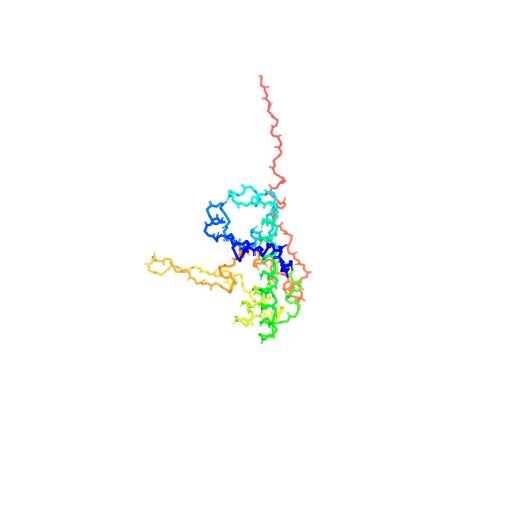N . LEU A 1 87 ? -11.391 -6.856 -0.138 1.00 92.88 87 LEU A N 1
ATOM 656 C CA . LEU A 1 87 ? -11.642 -5.437 -0.374 1.00 92.88 87 LEU A CA 1
ATOM 657 C C . LEU A 1 87 ? -10.983 -4.953 -1.669 1.00 92.88 87 LEU A C 1
ATOM 659 O O . LEU A 1 87 ? -9.768 -5.032 -1.844 1.00 92.88 87 LEU A O 1
ATOM 663 N N . ASP A 1 88 ? -11.777 -4.337 -2.543 1.00 90.00 88 ASP A N 1
ATOM 664 C CA . ASP A 1 88 ? -11.249 -3.673 -3.734 1.00 90.00 88 ASP A CA 1
ATOM 665 C C . ASP A 1 88 ? -10.225 -2.589 -3.366 1.00 90.00 88 ASP A C 1
ATOM 667 O O . ASP A 1 88 ? -10.479 -1.730 -2.515 1.00 90.00 88 ASP A O 1
ATOM 671 N N . GLY A 1 89 ? -9.085 -2.600 -4.058 1.00 88.31 89 GLY A N 1
ATOM 672 C CA . GLY A 1 89 ? -8.006 -1.628 -3.872 1.00 88.31 89 GLY A CA 1
ATOM 673 C C . GLY A 1 89 ? -7.089 -1.893 -2.675 1.00 88.31 89 GLY A C 1
ATOM 674 O O . GLY A 1 89 ? -6.211 -1.075 -2.410 1.00 88.31 89 GLY A O 1
ATOM 675 N N . ILE A 1 90 ? -7.252 -3.013 -1.961 1.00 94.06 90 ILE A N 1
ATOM 676 C CA . ILE A 1 90 ? -6.309 -3.429 -0.919 1.00 94.06 90 ILE A CA 1
ATOM 677 C C . ILE A 1 90 ? -5.202 -4.310 -1.508 1.00 94.06 90 ILE A C 1
ATOM 679 O O . ILE A 1 90 ? -5.438 -5.138 -2.386 1.00 94.06 90 ILE A O 1
ATOM 683 N N . THR A 1 91 ? -3.975 -4.148 -1.018 1.00 94.50 91 THR A N 1
ATOM 684 C CA . THR A 1 91 ? -2.831 -4.979 -1.424 1.00 94.50 91 THR A CA 1
ATOM 685 C C . THR A 1 91 ? -2.367 -5.875 -0.271 1.00 94.50 91 THR A C 1
ATOM 687 O O . THR A 1 91 ? -2.573 -5.524 0.896 1.00 94.50 91 THR A O 1
ATOM 690 N N . PRO A 1 92 ? -1.673 -6.999 -0.542 1.00 95.31 92 PRO A N 1
ATOM 691 C CA . PRO A 1 92 ? -1.083 -7.833 0.508 1.00 95.31 92 PRO A CA 1
ATOM 692 C C . PRO A 1 92 ? -0.175 -7.052 1.469 1.00 95.31 92 PRO A C 1
ATOM 694 O O . PRO A 1 92 ? -0.198 -7.281 2.677 1.00 95.31 92 PRO A O 1
ATOM 697 N N . GLN A 1 93 ? 0.584 -6.080 0.953 1.00 96.25 93 GLN A N 1
ATOM 698 C CA . GLN A 1 93 ? 1.426 -5.207 1.769 1.00 96.25 93 GLN A CA 1
ATOM 699 C C . GLN A 1 93 ? 0.598 -4.342 2.734 1.00 96.25 93 GLN A C 1
ATOM 701 O O . GLN A 1 93 ? 0.962 -4.216 3.905 1.00 96.25 93 GLN A O 1
ATOM 706 N N . MET A 1 94 ? -0.523 -3.776 2.2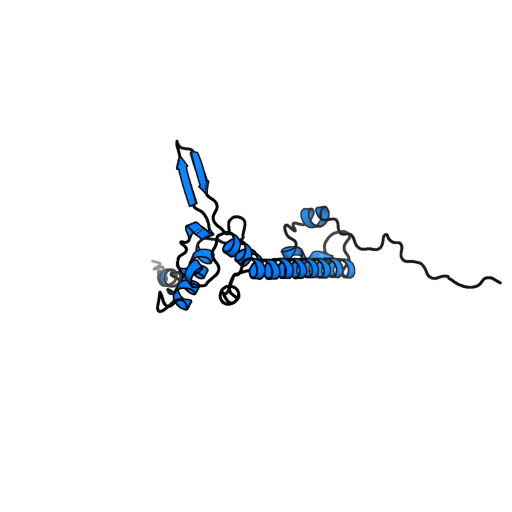70 1.00 97.06 94 MET A N 1
ATOM 707 C CA . MET A 1 94 ? -1.436 -3.001 3.120 1.00 97.06 94 MET A CA 1
ATOM 708 C C . MET A 1 94 ? -2.033 -3.873 4.227 1.00 97.06 94 MET A C 1
ATOM 710 O O . MET A 1 94 ? -2.076 -3.448 5.376 1.00 97.06 94 MET A O 1
ATOM 714 N N . LEU A 1 95 ? -2.429 -5.112 3.914 1.00 97.88 95 LEU A N 1
ATOM 715 C CA . LEU A 1 95 ? -2.973 -6.059 4.896 1.00 97.88 95 LEU A CA 1
ATOM 716 C C . LEU A 1 95 ? -1.969 -6.388 6.005 1.00 97.88 95 LEU A C 1
ATOM 718 O O . LEU A 1 95 ? -2.344 -6.471 7.173 1.00 97.88 95 LEU A O 1
ATOM 722 N N . VAL A 1 96 ? -0.688 -6.539 5.659 1.00 98.19 96 VAL A N 1
ATOM 723 C CA . VAL A 1 96 ? 0.377 -6.715 6.654 1.00 98.19 96 VAL A CA 1
ATOM 724 C C . VAL A 1 96 ? 0.494 -5.486 7.549 1.00 98.19 96 VAL A C 1
ATOM 726 O O . VAL A 1 96 ? 0.492 -5.635 8.768 1.00 98.19 96 VAL A O 1
ATOM 729 N N . ALA A 1 97 ? 0.542 -4.282 6.976 1.00 98.06 97 ALA A N 1
ATOM 730 C CA . ALA A 1 97 ? 0.662 -3.054 7.758 1.00 98.06 97 ALA A CA 1
ATOM 731 C C . ALA A 1 97 ? -0.544 -2.816 8.684 1.00 98.06 97 ALA A C 1
ATOM 733 O O . ALA A 1 97 ? -0.367 -2.434 9.841 1.00 98.06 97 ALA A O 1
ATOM 734 N N . LEU A 1 98 ? -1.759 -3.113 8.218 1.00 98.06 98 LEU A N 1
ATOM 735 C CA . LEU A 1 98 ? -2.966 -3.111 9.047 1.00 98.06 98 LEU A CA 1
ATOM 736 C C . LEU A 1 98 ? -2.849 -4.124 10.196 1.00 98.06 98 LEU A C 1
ATOM 738 O O . LEU A 1 98 ? -3.021 -3.762 11.361 1.00 98.06 98 LEU A O 1
ATOM 742 N N . GLY A 1 99 ? -2.456 -5.365 9.893 1.00 98.12 99 GLY A N 1
ATOM 743 C CA . GLY A 1 99 ? -2.291 -6.422 10.890 1.00 98.12 99 GLY A CA 1
ATOM 744 C C . GLY A 1 99 ? -1.236 -6.115 11.956 1.00 98.12 99 GLY A C 1
ATOM 745 O O . GLY A 1 99 ? -1.431 -6.449 13.128 1.00 98.12 99 GLY A O 1
ATOM 746 N N . GLU A 1 100 ? -0.141 -5.448 11.582 1.00 97.94 100 GLU A N 1
ATOM 747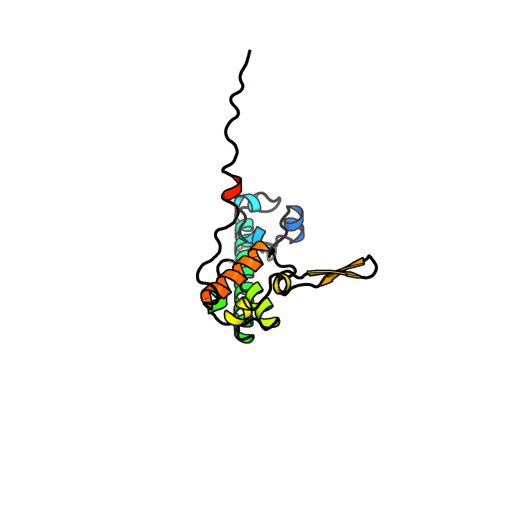 C CA . GLU A 1 100 ? 0.900 -4.982 12.511 1.00 97.94 100 GLU A CA 1
ATOM 748 C C . GLU A 1 100 ? 0.401 -3.878 13.452 1.00 97.94 100 GLU A C 1
ATOM 750 O O . GLU A 1 100 ? 0.874 -3.785 14.585 1.00 97.94 100 GLU A O 1
ATOM 755 N N . ASN A 1 101 ? -0.603 -3.110 13.024 1.00 97.94 101 ASN A N 1
ATOM 756 C CA . ASN A 1 101 ? -1.280 -2.093 13.830 1.00 97.94 101 ASN A CA 1
ATOM 757 C C . ASN A 1 101 ? -2.555 -2.613 14.518 1.00 97.94 101 ASN A C 1
ATOM 759 O O . ASN A 1 101 ? -3.287 -1.847 15.137 1.00 97.94 101 ASN A O 1
ATOM 763 N N . GLY A 1 102 ? -2.802 -3.926 14.474 1.00 97.44 102 GLY A N 1
ATOM 764 C CA . GLY A 1 102 ? -3.911 -4.566 15.179 1.00 97.44 102 GLY A CA 1
ATOM 765 C C . GLY A 1 102 ? -5.242 -4.570 14.429 1.00 97.44 102 GLY A C 1
ATOM 766 O O . GLY A 1 102 ? -6.210 -5.088 14.974 1.00 97.44 102 GLY A O 1
ATOM 767 N N . VAL A 1 103 ? -5.284 -4.081 13.189 1.00 98.31 103 VAL A N 1
ATOM 768 C CA . VAL A 1 103 ? -6.466 -4.133 12.323 1.00 98.31 103 VAL A CA 1
ATOM 769 C C . VAL A 1 103 ? -6.481 -5.476 11.596 1.00 98.31 103 VAL A C 1
ATOM 771 O O . VAL A 1 103 ? -5.705 -5.694 10.664 1.00 98.31 103 VAL A O 1
ATOM 774 N N . LYS A 1 104 ? -7.312 -6.415 12.065 1.00 98.12 104 LYS A N 1
ATOM 775 C CA . LYS A 1 104 ? -7.292 -7.816 11.606 1.00 98.12 104 LYS A CA 1
ATOM 776 C C . LYS A 1 104 ? -8.616 -8.297 11.035 1.00 98.12 104 LYS A C 1
ATOM 778 O O . LYS A 1 104 ? -8.616 -9.308 10.345 1.00 98.12 104 LYS A O 1
ATOM 783 N N . SER A 1 105 ? -9.705 -7.589 11.284 1.00 98.12 105 SER A N 1
ATOM 784 C CA . SER A 1 105 ? -11.049 -7.924 10.818 1.00 98.12 105 SER A CA 1
ATOM 785 C C . SER A 1 105 ? -11.718 -6.735 10.125 1.00 98.12 105 SER A C 1
ATOM 787 O O . SER A 1 105 ? -11.245 -5.598 10.209 1.00 98.12 105 SER A O 1
ATOM 789 N N . MET A 1 106 ? -12.851 -6.988 9.460 1.00 97.44 106 MET A N 1
ATOM 790 C CA . MET A 1 106 ? -13.697 -5.914 8.915 1.00 97.44 106 MET A CA 1
ATOM 791 C C . MET A 1 106 ? -14.191 -4.960 10.006 1.00 97.44 106 MET A C 1
ATOM 793 O O . MET A 1 106 ? -14.290 -3.765 9.755 1.00 97.44 106 MET A O 1
ATOM 797 N N . GLU A 1 107 ? -14.461 -5.471 11.210 1.00 97.88 107 GLU A N 1
ATOM 798 C CA . GLU A 1 107 ? -14.887 -4.655 12.352 1.00 97.88 107 GLU A CA 1
ATOM 799 C C . GLU A 1 107 ? -13.766 -3.703 12.792 1.00 97.88 107 GLU A C 1
ATOM 801 O O . GLU A 1 107 ? -14.007 -2.511 12.965 1.00 97.88 107 GLU A O 1
ATOM 806 N N . ASP A 1 108 ? -12.524 -4.195 12.887 1.00 98.31 108 ASP A N 1
ATOM 807 C CA . ASP A 1 108 ? -11.380 -3.354 13.265 1.00 98.31 108 ASP A CA 1
ATOM 808 C C . ASP A 1 108 ? -11.137 -2.240 12.232 1.00 98.31 108 ASP A C 1
ATOM 810 O O . ASP A 1 108 ? -10.834 -1.103 12.590 1.00 98.31 108 ASP A O 1
ATOM 814 N N . LEU A 1 109 ? -11.279 -2.552 10.936 1.00 97.94 109 LEU A N 1
ATOM 815 C CA . LEU A 1 109 ? -11.121 -1.558 9.873 1.00 97.94 109 LEU A CA 1
ATOM 816 C C . LEU A 1 109 ? -12.299 -0.573 9.831 1.00 97.94 109 LEU A C 1
ATOM 818 O O . LEU A 1 109 ? -12.100 0.603 9.535 1.00 97.94 109 LEU A O 1
ATOM 822 N N . ALA A 1 110 ? -13.518 -1.024 10.137 1.00 97.69 110 ALA A N 1
ATOM 823 C CA . ALA A 1 110 ? -14.694 -0.161 10.221 1.00 97.69 110 ALA A CA 1
ATOM 824 C C . ALA A 1 110 ? -14.576 0.883 11.348 1.00 97.69 110 ALA A C 1
ATOM 826 O O . ALA A 1 110 ? -15.057 2.015 11.186 1.00 97.69 110 ALA A O 1
ATOM 827 N N . ASP A 1 111 ? -13.909 0.513 12.448 1.00 97.88 111 ASP A N 1
ATOM 828 C CA . ASP A 1 111 ? -13.648 1.373 13.609 1.00 97.88 111 ASP A CA 1
ATOM 829 C C . ASP A 1 111 ? -12.535 2.405 13.368 1.00 97.88 111 ASP A C 1
ATOM 831 O O . ASP A 1 111 ? -12.460 3.419 14.062 1.00 97.88 111 ASP A O 1
ATOM 835 N N . CYS A 1 112 ? -11.700 2.205 12.345 1.00 97.88 112 CYS A N 1
ATOM 836 C CA . CYS A 1 112 ? -10.641 3.147 12.004 1.00 97.88 112 CYS A CA 1
ATOM 837 C C . CYS A 1 112 ? -11.196 4.503 11.533 1.00 97.88 112 CYS A C 1
ATOM 839 O O . CYS A 1 112 ? -12.204 4.608 10.819 1.00 97.88 112 CYS A O 1
ATOM 841 N N . ALA A 1 113 ? -10.479 5.564 11.894 1.00 97.12 113 ALA A N 1
ATOM 842 C CA . ALA A 1 113 ? -10.580 6.872 11.270 1.00 97.12 113 ALA A CA 1
ATOM 843 C C . ALA A 1 113 ? -9.636 6.961 10.062 1.00 97.12 113 ALA A C 1
ATOM 845 O O . ALA A 1 113 ? -8.640 6.247 9.965 1.00 97.12 113 ALA A O 1
ATOM 846 N N . THR A 1 114 ? -9.911 7.886 9.142 1.00 96.31 114 THR A N 1
ATOM 847 C CA . THR A 1 114 ? -9.053 8.094 7.966 1.00 96.31 114 THR A CA 1
ATOM 848 C C . THR A 1 114 ? -7.615 8.445 8.363 1.00 96.31 114 THR A C 1
ATOM 850 O O . THR A 1 114 ? -6.672 7.890 7.802 1.00 96.31 114 THR A O 1
ATOM 853 N N . ASP A 1 115 ? -7.453 9.274 9.402 1.00 96.62 115 ASP A N 1
ATOM 854 C C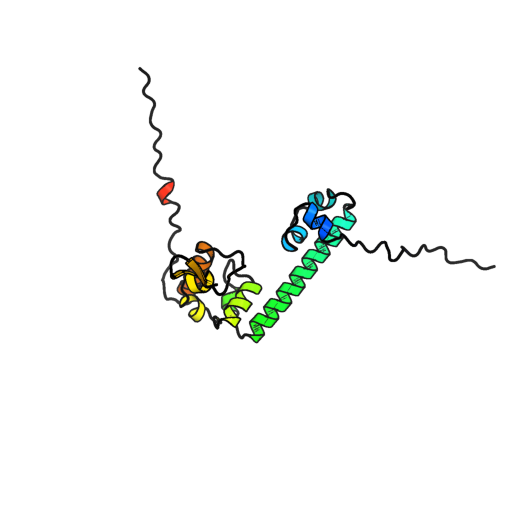A . ASP A 1 115 ? -6.152 9.668 9.955 1.00 96.62 115 ASP A CA 1
ATOM 855 C C . ASP A 1 115 ? -5.364 8.490 10.550 1.00 96.62 115 ASP A C 1
ATOM 857 O O . ASP A 1 115 ? -4.137 8.563 10.611 1.00 96.62 115 ASP A O 1
ATOM 861 N N . ASP A 1 116 ? -6.019 7.395 10.954 1.00 97.75 116 ASP A N 1
ATOM 862 C CA . ASP A 1 116 ? -5.309 6.192 11.403 1.00 97.75 116 ASP A CA 1
ATOM 863 C C . ASP A 1 116 ? -4.557 5.549 10.232 1.00 97.75 116 ASP A C 1
ATOM 865 O O . ASP A 1 116 ? -3.437 5.069 10.391 1.00 97.75 116 ASP A O 1
ATOM 869 N N . LEU A 1 117 ? -5.128 5.597 9.025 1.00 97.25 117 LEU A N 1
ATOM 870 C CA . LEU A 1 117 ? -4.530 5.032 7.816 1.00 97.25 117 LEU A CA 1
ATOM 871 C C . LEU A 1 117 ? -3.520 5.996 7.185 1.00 97.25 117 LEU A C 1
ATOM 873 O O . LEU A 1 117 ? -2.408 5.580 6.859 1.00 97.25 117 LEU A O 1
ATOM 877 N N . THR A 1 118 ? -3.879 7.273 7.025 1.00 96.31 118 THR A N 1
ATOM 878 C CA . THR A 1 118 ? -3.062 8.262 6.292 1.00 96.31 118 THR A CA 1
ATOM 879 C C . THR A 1 118 ? -2.135 9.090 7.179 1.00 96.31 118 THR A C 1
ATOM 881 O O . THR A 1 118 ? -1.210 9.744 6.690 1.00 96.31 118 THR A O 1
ATOM 884 N N . GLY A 1 119 ? -2.354 9.068 8.491 1.00 96.00 119 GLY A N 1
ATOM 885 C CA . GLY A 1 119 ? -1.662 9.920 9.446 1.00 96.00 119 GLY A CA 1
ATOM 886 C C . GLY A 1 119 ? -2.231 11.333 9.490 1.00 96.00 119 GLY A C 1
ATOM 887 O O . GLY A 1 119 ? -3.054 11.737 8.672 1.00 96.00 119 GLY A O 1
ATOM 888 N N . TRP A 1 120 ? -1.728 12.119 10.436 1.00 94.75 120 TRP A N 1
ATOM 889 C CA . TRP A 1 120 ? -2.163 13.494 10.674 1.00 94.75 120 TRP A CA 1
ATOM 890 C C . TRP A 1 120 ? -0.965 14.417 10.911 1.00 94.75 120 TRP A C 1
ATOM 892 O O . TRP A 1 120 ? 0.192 14.000 11.015 1.00 94.75 120 TRP A O 1
ATOM 902 N N . SER A 1 121 ? -1.206 15.725 10.932 1.00 94.31 121 SER A N 1
ATOM 903 C CA . SER A 1 121 ? -0.172 16.727 11.204 1.00 94.31 121 SER A CA 1
ATOM 904 C C . SER A 1 121 ? -0.633 17.705 12.270 1.00 94.31 121 SER A C 1
ATOM 906 O O . SER A 1 121 ? -1.760 18.185 12.227 1.00 94.31 121 SER A O 1
ATOM 908 N N . GLU A 1 122 ? 0.278 18.092 13.154 1.00 95.12 122 GLU A N 1
ATOM 909 C CA . GLU A 1 122 ? 0.063 19.176 14.113 1.00 95.12 122 GLU A CA 1
ATOM 910 C C . GLU A 1 122 ? 1.147 20.237 14.030 1.00 95.12 122 GLU A C 1
ATOM 912 O O . GLU A 1 122 ? 2.251 19.999 13.542 1.00 95.12 122 GLU A O 1
ATOM 917 N N . VAL A 1 123 ? 0.827 21.429 14.529 1.00 95.56 123 VAL A N 1
ATOM 918 C CA . VAL A 1 123 ? 1.790 22.516 14.676 1.00 95.56 123 VAL A CA 1
ATOM 919 C C . VAL A 1 123 ? 2.110 22.689 16.153 1.00 95.56 123 VAL A C 1
ATOM 921 O O . VAL A 1 123 ? 1.279 23.151 16.931 1.00 95.56 123 VAL A O 1
ATOM 924 N N . VAL A 1 124 ? 3.344 22.362 16.530 1.00 94.06 124 VAL A N 1
ATOM 925 C CA . VAL A 1 124 ? 3.854 22.521 17.895 1.00 94.06 124 VAL A CA 1
ATOM 926 C C . VAL A 1 124 ? 4.930 23.598 17.865 1.00 94.06 124 VAL A C 1
ATOM 928 O O . VAL A 1 124 ? 5.937 23.453 17.182 1.00 94.06 124 VAL A O 1
ATOM 931 N N . ASN A 1 125 ? 4.724 24.699 18.595 1.00 92.00 125 ASN A N 1
ATOM 932 C CA . ASN A 1 125 ? 5.650 25.843 18.633 1.00 92.00 125 ASN A CA 1
ATOM 933 C C . ASN A 1 125 ? 5.972 26.452 17.251 1.00 92.00 125 ASN A C 1
ATOM 935 O O . ASN A 1 125 ? 7.076 26.936 17.026 1.00 92.00 125 ASN A O 1
ATOM 939 N N . GLY A 1 126 ? 5.009 26.438 16.324 1.00 93.94 126 GLY A N 1
ATOM 940 C CA . GLY A 1 126 ? 5.197 26.948 14.960 1.00 93.94 126 GLY A CA 1
ATOM 941 C C . GLY A 1 126 ? 5.874 25.964 13.999 1.00 93.94 126 GLY A C 1
ATOM 942 O O . GLY A 1 126 ? 6.005 26.275 12.819 1.00 93.94 126 GLY A O 1
ATOM 943 N N . GLU A 1 127 ? 6.254 24.772 14.465 1.00 94.25 127 GLU A N 1
ATOM 944 C CA . GLU A 1 127 ? 6.817 23.708 13.634 1.00 94.25 127 GLU A CA 1
ATOM 945 C C . GLU A 1 127 ? 5.753 22.657 13.317 1.00 94.25 127 GLU A C 1
ATOM 947 O O . GLU A 1 127 ? 5.084 22.145 14.219 1.00 94.25 127 GLU A O 1
ATOM 952 N N . ARG A 1 128 ? 5.609 22.306 12.034 1.00 94.38 128 ARG A N 1
ATOM 953 C CA . ARG A 1 128 ? 4.737 21.207 11.609 1.00 94.38 128 ARG A CA 1
ATOM 954 C C . ARG A 1 128 ? 5.403 19.870 11.936 1.00 94.38 128 ARG A C 1
ATOM 956 O O . ARG A 1 128 ? 6.507 19.601 11.471 1.00 94.38 128 ARG A O 1
ATOM 963 N N . ARG A 1 129 ? 4.709 19.021 12.689 1.00 95.44 129 ARG A N 1
ATOM 964 C CA . ARG A 1 129 ? 5.084 17.635 12.986 1.00 95.44 129 ARG A CA 1
ATOM 965 C C . ARG A 1 129 ? 4.061 16.704 12.348 1.00 95.44 129 ARG A C 1
ATOM 967 O O . ARG A 1 129 ? 2.864 16.897 12.536 1.00 95.44 129 ARG A O 1
ATOM 974 N N . LYS A 1 130 ? 4.537 15.734 11.566 1.00 93.25 130 LYS A N 1
ATOM 975 C CA . LYS A 1 130 ? 3.703 14.689 10.964 1.00 93.25 130 LYS A CA 1
ATOM 976 C C . LYS A 1 130 ? 3.737 13.456 11.862 1.00 93.25 130 LYS A C 1
ATOM 978 O O . LYS A 1 130 ? 4.817 13.033 12.270 1.00 93.25 130 LYS A O 1
ATOM 983 N N . HIS A 1 131 ? 2.567 12.893 12.116 1.00 94.81 131 HIS A N 1
ATOM 984 C CA . HIS A 1 131 ? 2.390 11.585 12.728 1.00 94.81 131 HIS A CA 1
ATOM 985 C C . HIS A 1 131 ? 1.976 10.614 11.615 1.00 94.81 131 HIS A C 1
ATOM 987 O O . HIS A 1 131 ? 0.972 10.881 10.953 1.00 94.81 131 HIS A O 1
ATOM 993 N N . PRO A 1 132 ? 2.770 9.569 11.322 1.00 95.69 132 PRO A N 1
ATOM 994 C CA . PRO A 1 132 ? 2.460 8.632 10.246 1.00 95.69 132 PRO A CA 1
ATOM 995 C C . PRO A 1 132 ? 1.251 7.765 10.612 1.00 95.69 132 PRO A C 1
ATOM 997 O O . PRO A 1 132 ? 1.106 7.368 11.768 1.00 95.69 132 PRO A O 1
ATOM 1000 N N . GLY A 1 133 ? 0.410 7.474 9.622 1.00 96.81 133 GLY A N 1
ATOM 1001 C CA . GLY A 1 133 ? -0.639 6.463 9.732 1.00 96.81 133 GLY A CA 1
ATOM 1002 C C . GLY A 1 133 ? -0.119 5.069 9.391 1.00 96.81 133 GLY A C 1
ATOM 1003 O O . GLY A 1 133 ? 1.045 4.892 9.024 1.00 96.81 133 GLY A O 1
ATOM 1004 N N . PHE A 1 134 ? -0.994 4.073 9.484 1.00 97.62 134 PHE A N 1
ATOM 1005 C CA . PHE A 1 134 ? -0.667 2.665 9.255 1.00 97.62 134 PHE A CA 1
ATOM 1006 C C . PHE A 1 134 ? -0.193 2.395 7.826 1.00 97.62 134 PHE A C 1
ATOM 1008 O O . PHE A 1 134 ? 0.614 1.496 7.609 1.00 97.62 134 PHE A O 1
ATOM 1015 N N . LEU A 1 135 ? -0.679 3.177 6.860 1.00 96.56 135 LEU A N 1
ATOM 1016 C CA . LEU A 1 135 ? -0.384 3.026 5.436 1.00 96.56 135 LEU A CA 1
ATOM 1017 C C . LEU A 1 135 ? 0.542 4.140 4.917 1.00 96.56 135 LEU A C 1
ATOM 1019 O O . LEU A 1 135 ? 0.640 4.355 3.709 1.00 96.56 135 LEU A O 1
ATOM 1023 N N . ASP A 1 136 ? 1.238 4.859 5.809 1.00 93.00 136 ASP A N 1
ATOM 1024 C CA . ASP A 1 136 ? 2.166 5.914 5.395 1.00 93.00 136 ASP A CA 1
ATOM 1025 C C . ASP A 1 136 ? 3.302 5.355 4.524 1.00 93.00 136 ASP A C 1
ATOM 1027 O O . ASP A 1 136 ? 3.867 4.294 4.793 1.00 93.00 136 ASP A O 1
ATOM 1031 N N . GLY A 1 137 ? 3.647 6.082 3.461 1.00 88.00 137 GLY A N 1
ATOM 1032 C CA . GLY A 1 137 ? 4.627 5.628 2.469 1.00 88.00 137 GLY A CA 1
ATOM 1033 C C . GLY A 1 137 ? 4.077 4.623 1.452 1.00 88.00 137 GLY A C 1
ATOM 1034 O O . GLY A 1 137 ? 4.814 4.212 0.558 1.00 88.00 137 GLY A O 1
ATOM 1035 N N . MET A 1 138 ? 2.796 4.263 1.547 1.00 91.06 138 MET A N 1
ATOM 1036 C CA . MET A 1 138 ? 2.066 3.554 0.497 1.00 91.06 138 MET A CA 1
ATOM 1037 C C . MET A 1 138 ? 1.317 4.560 -0.386 1.00 91.06 138 MET A C 1
ATOM 1039 O O . MET A 1 138 ? 1.093 5.705 0.008 1.00 91.06 138 MET A O 1
ATOM 1043 N N . GLN A 1 139 ? 0.927 4.149 -1.595 1.00 88.31 139 GLN A N 1
ATOM 1044 C CA . GLN A 1 139 ? 0.147 4.975 -2.530 1.00 88.31 139 GLN A CA 1
ATOM 1045 C C . GLN A 1 139 ? -1.332 5.043 -2.102 1.00 88.31 139 GLN A C 1
ATOM 1047 O O . GLN A 1 139 ? -2.228 4.663 -2.848 1.00 88.31 139 GLN A O 1
ATOM 1052 N N . VAL A 1 140 ? -1.573 5.473 -0.863 1.00 92.81 140 VAL A N 1
ATOM 1053 C CA . VAL A 1 140 ? -2.891 5.548 -0.230 1.00 92.81 140 VAL A CA 1
ATOM 1054 C C . VAL A 1 140 ? -3.134 6.987 0.192 1.00 92.81 140 VAL A C 1
ATOM 1056 O O . VAL A 1 140 ? -2.486 7.500 1.104 1.00 92.81 140 VAL A O 1
ATOM 1059 N N . ASP A 1 141 ? -4.060 7.644 -0.496 1.00 92.75 141 ASP A N 1
ATOM 1060 C CA . ASP A 1 141 ? -4.544 8.964 -0.119 1.00 92.75 141 ASP A CA 1
ATOM 1061 C C . ASP A 1 141 ? -5.797 8.873 0.769 1.00 92.75 141 ASP A C 1
ATOM 1063 O O . ASP A 1 141 ? -6.292 7.792 1.101 1.00 92.75 141 ASP A O 1
ATOM 1067 N N . GLU A 1 142 ? -6.304 10.035 1.177 1.00 92.75 142 GLU A N 1
ATOM 1068 C CA . GLU A 1 142 ? -7.491 10.150 2.027 1.00 92.75 142 GLU A CA 1
ATOM 1069 C C . GLU A 1 142 ? -8.734 9.514 1.382 1.00 92.75 142 GLU A C 1
ATOM 1071 O O . GLU A 1 142 ? -9.536 8.889 2.076 1.00 92.75 142 GLU A O 1
ATOM 1076 N N . ALA A 1 143 ? -8.883 9.626 0.058 1.00 92.56 143 ALA A N 1
ATOM 1077 C CA . ALA A 1 143 ? -10.031 9.085 -0.661 1.00 92.56 143 ALA A CA 1
ATOM 1078 C C . ALA A 1 143 ? -10.005 7.551 -0.673 1.00 92.56 143 ALA A C 1
ATOM 1080 O O . ALA A 1 143 ? -11.015 6.914 -0.364 1.00 92.56 143 ALA A O 1
ATOM 1081 N N . ILE A 1 144 ? -8.842 6.953 -0.952 1.00 93.25 144 ILE A N 1
ATOM 1082 C CA . ILE A 1 144 ? -8.647 5.500 -0.904 1.00 93.25 144 ILE A CA 1
ATOM 1083 C C . ILE A 1 144 ? -8.867 4.987 0.522 1.00 93.25 144 ILE A C 1
ATOM 1085 O O . ILE A 1 144 ? -9.630 4.039 0.718 1.00 93.25 144 ILE A O 1
ATOM 1089 N N . ALA A 1 145 ? -8.253 5.625 1.523 1.00 95.25 145 ALA A N 1
ATOM 1090 C CA . ALA A 1 145 ? -8.403 5.236 2.923 1.00 95.25 145 ALA A CA 1
ATOM 1091 C C . ALA A 1 145 ? -9.868 5.296 3.381 1.00 95.25 145 ALA A C 1
ATOM 1093 O O . ALA A 1 145 ? -10.386 4.327 3.938 1.00 95.25 145 ALA A O 1
ATOM 1094 N N . ASN A 1 146 ? -10.567 6.394 3.081 1.00 95.00 146 ASN A N 1
ATOM 1095 C CA . ASN A 1 146 ? -11.982 6.543 3.402 1.00 95.00 146 ASN A CA 1
ATOM 1096 C C . ASN A 1 146 ? -12.841 5.494 2.676 1.00 95.00 146 ASN A C 1
ATOM 1098 O O . ASN A 1 146 ? -13.706 4.877 3.291 1.00 95.00 146 ASN A O 1
ATOM 1102 N N . SER A 1 147 ? -12.575 5.222 1.394 1.00 95.06 147 SER A N 1
ATOM 1103 C CA . SER A 1 147 ? -13.280 4.179 0.638 1.00 95.06 147 SER A CA 1
ATOM 1104 C C . SER A 1 147 ? -13.126 2.796 1.284 1.00 95.06 147 SER A C 1
ATOM 1106 O O . SER A 1 147 ? -14.110 2.067 1.409 1.00 95.06 147 SER A O 1
ATOM 1108 N N . LEU A 1 148 ? -11.919 2.427 1.727 1.00 95.81 148 LEU A N 1
ATOM 1109 C CA . LEU A 1 148 ? -11.679 1.156 2.422 1.00 95.81 148 LEU A CA 1
ATOM 1110 C C . LEU A 1 148 ? -12.469 1.073 3.735 1.00 95.81 148 LEU A C 1
ATOM 1112 O O . LEU A 1 148 ? -13.165 0.084 3.966 1.00 95.81 148 LEU A O 1
ATOM 1116 N N . ILE A 1 149 ? -12.427 2.130 4.550 1.00 96.69 149 ILE A N 1
ATOM 1117 C CA . ILE A 1 149 ? -13.162 2.206 5.822 1.00 96.69 149 ILE A CA 1
ATOM 1118 C C . ILE A 1 149 ? -14.675 2.125 5.583 1.00 96.69 149 ILE A C 1
ATOM 1120 O O . ILE A 1 149 ? -15.379 1.388 6.269 1.00 96.69 149 ILE A O 1
ATOM 1124 N N . MET A 1 150 ? -15.204 2.845 4.591 1.00 95.44 150 MET A N 1
ATOM 1125 C CA . MET A 1 150 ? -16.637 2.834 4.284 1.00 95.44 150 MET A CA 1
ATOM 1126 C C . MET A 1 150 ? -17.106 1.471 3.765 1.00 95.44 150 MET A C 1
ATOM 1128 O O . MET A 1 150 ? -18.182 1.013 4.151 1.00 95.44 150 MET A O 1
ATOM 1132 N N . ARG A 1 151 ? -16.294 0.776 2.958 1.00 95.50 151 ARG A N 1
ATOM 1133 C CA . ARG A 1 151 ? -16.573 -0.611 2.545 1.00 95.50 151 ARG A CA 1
ATOM 1134 C C . ARG A 1 151 ? -16.567 -1.570 3.732 1.00 95.50 151 ARG A C 1
ATOM 1136 O O . ARG A 1 151 ? -17.463 -2.406 3.826 1.00 95.50 151 ARG A O 1
ATOM 1143 N N . ALA A 1 152 ? -15.623 -1.413 4.659 1.00 96.44 152 ALA A N 1
ATOM 1144 C CA . ALA A 1 152 ? -15.592 -2.194 5.891 1.00 96.44 152 ALA A CA 1
ATOM 1145 C C . ALA A 1 152 ? -16.837 -1.939 6.758 1.00 96.44 152 ALA A C 1
ATOM 1147 O O . ALA A 1 152 ? -17.488 -2.888 7.185 1.00 96.44 152 ALA A O 1
ATOM 1148 N N . ARG A 1 153 ? -17.250 -0.674 6.926 1.00 96.50 153 ARG A N 1
ATOM 1149 C CA . ARG A 1 153 ? -18.482 -0.292 7.647 1.00 96.50 153 ARG A CA 1
ATOM 1150 C C . ARG A 1 153 ? -19.741 -0.872 7.017 1.00 96.50 153 ARG A C 1
ATOM 1152 O O . ARG A 1 153 ? -20.632 -1.310 7.741 1.00 96.50 153 ARG A O 1
ATOM 1159 N N . LEU A 1 154 ? -19.826 -0.884 5.687 1.00 95.44 154 LEU A N 1
ATOM 1160 C CA . LEU A 1 154 ? -20.938 -1.516 4.978 1.00 95.44 154 LEU A CA 1
ATOM 1161 C C . LEU A 1 154 ? -20.954 -3.029 5.233 1.00 95.44 154 LEU A C 1
ATOM 1163 O O . LEU A 1 154 ? -21.996 -3.582 5.575 1.00 95.44 154 LEU A O 1
ATOM 1167 N N . ALA A 1 155 ? -19.802 -3.693 5.119 1.00 93.31 155 ALA A N 1
ATOM 1168 C CA . ALA A 1 155 ? -19.685 -5.129 5.368 1.00 93.31 155 ALA A CA 1
ATOM 1169 C C . ALA A 1 155 ? -19.991 -5.508 6.829 1.00 93.31 155 ALA A C 1
ATOM 1171 O O . ALA A 1 155 ? -20.594 -6.551 7.079 1.00 93.31 155 ALA A O 1
ATOM 1172 N N . ALA A 1 156 ? -19.632 -4.644 7.782 1.00 93.81 156 ALA A N 1
ATOM 1173 C CA . ALA A 1 156 ? -19.948 -4.786 9.202 1.00 93.81 156 ALA A CA 1
ATOM 1174 C C . ALA A 1 156 ? -21.415 -4.441 9.541 1.00 93.81 156 ALA A C 1
ATOM 1176 O O . ALA A 1 156 ? -21.873 -4.686 10.656 1.00 93.81 156 ALA A O 1
ATOM 1177 N N . GLY A 1 157 ? -22.174 -3.872 8.596 1.00 94.62 157 GLY A N 1
ATOM 1178 C CA . GLY A 1 157 ? -23.565 -3.459 8.804 1.00 94.62 157 GLY A CA 1
ATOM 1179 C C . GLY A 1 157 ? -23.724 -2.195 9.654 1.00 94.62 157 GLY A C 1
ATOM 1180 O O . GLY A 1 157 ? -24.784 -1.975 10.236 1.00 94.62 157 GLY A O 1
ATOM 1181 N N . TRP A 1 158 ? -22.682 -1.366 9.750 1.00 94.81 158 TRP A N 1
ATOM 1182 C CA . TRP A 1 158 ? -22.734 -0.069 10.434 1.00 94.81 158 TRP A CA 1
ATOM 1183 C C . TRP A 1 158 ? -23.450 0.993 9.591 1.00 94.81 158 TRP A C 1
ATOM 1185 O O . TRP A 1 158 ? -23.975 1.970 10.127 1.00 94.81 158 TRP A O 1
ATOM 1195 N N . ILE A 1 159 ? -23.454 0.803 8.270 1.00 94.88 159 ILE A N 1
ATOM 1196 C CA . ILE A 1 159 ? -24.149 1.634 7.286 1.00 94.88 159 ILE A CA 1
ATOM 1197 C C . ILE A 1 159 ? -24.896 0.736 6.296 1.00 94.88 159 ILE A C 1
ATOM 1199 O O . ILE A 1 159 ? -24.465 -0.384 6.031 1.00 94.88 159 ILE A O 1
ATOM 1203 N N . ASP A 1 160 ? -25.989 1.242 5.727 1.00 93.12 160 ASP A N 1
ATOM 1204 C CA . ASP A 1 160 ? -26.834 0.482 4.793 1.00 93.12 160 ASP A CA 1
ATOM 1205 C C . ASP A 1 160 ? -26.374 0.590 3.326 1.00 93.12 160 ASP A C 1
ATOM 1207 O O . ASP A 1 160 ? -26.723 -0.248 2.493 1.00 93.12 160 ASP A O 1
ATOM 1211 N N . SER A 1 161 ? -25.604 1.628 2.987 1.00 91.44 161 SER A N 1
ATOM 1212 C CA . SER A 1 161 ? -25.089 1.873 1.636 1.00 91.44 161 SER A CA 1
ATOM 1213 C C . SER A 1 161 ? -23.823 2.729 1.661 1.00 91.44 161 SER A C 1
ATOM 1215 O O . SER A 1 161 ? -23.606 3.503 2.595 1.00 91.44 161 SER A O 1
ATOM 1217 N N . LEU A 1 162 ? -23.005 2.628 0.609 1.00 88.06 162 LEU A N 1
ATOM 1218 C CA . LEU A 1 162 ? -21.929 3.592 0.377 1.00 88.06 162 LEU A CA 1
ATOM 1219 C C . LEU A 1 162 ? -22.531 4.943 -0.045 1.00 88.06 162 LEU A C 1
ATOM 1221 O O . LEU A 1 162 ? -23.538 4.951 -0.757 1.00 88.06 162 LEU A O 1
ATOM 1225 N N . PRO A 1 163 ? -21.958 6.074 0.395 1.00 79.62 163 PRO A N 1
ATOM 1226 C CA . PRO A 1 163 ? -22.330 7.374 -0.145 1.00 79.62 163 PRO A CA 1
ATOM 1227 C C . PRO A 1 163 ? -22.022 7.413 -1.647 1.00 79.62 163 PRO A C 1
ATOM 1229 O O . PRO A 1 163 ? -21.001 6.883 -2.083 1.00 79.62 163 PRO A O 1
ATOM 1232 N N . GLU A 1 164 ? -22.908 8.027 -2.429 1.00 69.06 164 GLU A N 1
ATOM 1233 C CA . GLU A 1 164 ? -22.635 8.331 -3.835 1.00 69.06 164 GLU A CA 1
ATOM 1234 C C . GLU A 1 164 ? -21.479 9.343 -3.893 1.00 69.06 164 GLU A C 1
ATOM 1236 O O . GLU A 1 164 ? -21.462 10.308 -3.121 1.00 69.06 164 GLU A O 1
ATOM 1241 N N . ASP A 1 165 ? -20.481 9.095 -4.748 1.00 58.53 165 ASP A N 1
ATOM 1242 C CA . ASP A 1 165 ? -19.327 9.984 -4.890 1.00 58.53 165 ASP A CA 1
ATOM 1243 C C . ASP A 1 165 ? -19.811 11.418 -5.184 1.00 58.53 165 ASP A C 1
ATOM 1245 O O . ASP A 1 165 ? -20.542 11.628 -6.154 1.00 58.53 165 ASP A O 1
ATOM 1249 N N . PRO A 1 166 ? -19.392 12.440 -4.415 1.00 47.25 166 PRO A N 1
ATOM 1250 C CA . PRO A 1 166 ? -19.914 13.807 -4.541 1.00 47.25 166 PRO A CA 1
ATOM 1251 C C . PRO A 1 166 ? -19.511 14.540 -5.841 1.00 47.25 166 PRO A C 1
ATOM 1253 O O . PRO A 1 166 ? -19.652 15.758 -5.934 1.00 47.25 166 PRO A O 1
ATOM 1256 N N . ILE A 1 167 ? -18.987 13.837 -6.849 1.00 49.78 167 ILE A N 1
ATOM 1257 C CA . ILE A 1 167 ? -18.451 14.434 -8.080 1.00 49.78 167 ILE A CA 1
ATOM 1258 C C . ILE A 1 167 ? -19.553 14.714 -9.125 1.00 49.78 167 ILE A C 1
ATOM 1260 O O . ILE A 1 167 ? -19.354 15.570 -9.988 1.00 49.78 167 ILE A O 1
ATOM 1264 N N . GLU A 1 168 ? -20.739 14.098 -9.044 1.00 40.38 168 GLU A N 1
ATOM 1265 C CA . GLU A 1 168 ? -21.807 14.334 -10.038 1.00 40.38 168 GLU A CA 1
ATOM 1266 C C . GLU A 1 168 ? -22.487 15.716 -9.940 1.00 40.38 168 GLU A C 1
ATOM 1268 O O . GLU A 1 168 ? -22.952 16.234 -10.955 1.00 40.38 168 GLU A O 1
ATOM 1273 N N . ASP A 1 169 ? -22.463 16.390 -8.786 1.00 38.72 169 ASP A N 1
ATOM 1274 C CA . ASP A 1 169 ? -23.120 17.703 -8.626 1.00 38.72 169 ASP A CA 1
ATOM 1275 C C . ASP A 1 169 ? -22.330 18.884 -9.232 1.00 38.72 169 ASP A C 1
ATOM 1277 O O . ASP A 1 169 ? -22.856 19.993 -9.355 1.00 38.72 169 ASP A O 1
ATOM 1281 N N . LEU A 1 170 ? -21.075 18.679 -9.652 1.00 42.72 170 LEU A N 1
ATOM 1282 C CA . LEU A 1 170 ? -20.231 19.738 -10.233 1.00 42.72 170 LEU A CA 1
ATOM 1283 C C . LEU A 1 170 ? -20.302 19.827 -11.766 1.00 42.72 170 LEU A C 1
ATOM 1285 O O . LEU A 1 170 ? -19.798 20.792 -12.340 1.00 42.72 170 LEU A O 1
ATOM 1289 N N . VAL A 1 171 ? -20.935 18.862 -12.438 1.00 45.44 171 VAL A N 1
ATOM 1290 C CA . VAL A 1 171 ? -21.070 18.836 -13.909 1.00 45.44 171 VAL A CA 1
ATOM 1291 C C . VAL A 1 171 ? -22.425 19.342 -14.417 1.00 45.44 171 VAL A C 1
ATOM 1293 O O . VAL A 1 171 ? -22.599 19.508 -15.622 1.00 45.44 171 VAL A O 1
ATOM 1296 N N . ALA A 1 172 ? -23.370 19.664 -13.530 1.00 47.84 172 ALA A N 1
ATOM 1297 C CA . ALA A 1 172 ? -24.733 20.067 -13.895 1.00 47.84 172 ALA A CA 1
ATOM 1298 C C . ALA A 1 172 ? -24.975 21.595 -13.907 1.00 47.84 172 ALA A C 1
ATOM 1300 O O . ALA A 1 172 ? -26.100 22.040 -13.686 1.00 47.84 172 ALA A O 1
ATOM 1301 N N . GLY A 1 173 ? -23.937 22.412 -14.131 1.00 46.22 173 GLY A N 1
ATOM 1302 C CA . GLY A 1 173 ? -24.007 23.863 -13.901 1.00 46.22 173 GLY A CA 1
ATOM 1303 C C . GLY A 1 173 ? -23.437 24.794 -14.971 1.00 46.22 173 GLY A C 1
ATOM 1304 O O . GLY A 1 173 ? -23.293 25.973 -14.666 1.00 46.22 173 GLY A O 1
ATOM 1305 N N . ASP A 1 174 ? -23.117 24.325 -16.181 1.00 50.44 174 ASP A N 1
ATOM 1306 C CA . ASP A 1 174 ? -22.698 25.212 -17.282 1.00 50.44 174 ASP A CA 1
ATOM 1307 C C . ASP A 1 174 ? -23.748 25.183 -18.404 1.00 50.44 174 ASP A C 1
ATOM 1309 O O . ASP A 1 174 ? -23.628 24.492 -19.415 1.00 50.44 174 ASP A O 1
ATOM 1313 N N . GLU A 1 175 ? -24.851 25.901 -18.178 1.00 48.62 175 GLU A N 1
ATOM 1314 C CA . GLU A 1 175 ? -25.772 26.287 -19.250 1.00 48.62 175 GLU A CA 1
ATOM 1315 C C . GLU A 1 175 ? -24.999 27.196 -20.228 1.00 48.62 175 GLU A C 1
ATOM 1317 O O . GLU A 1 175 ? -24.425 28.201 -19.791 1.00 48.62 175 GLU A O 1
ATOM 1322 N N . PRO A 1 176 ? -24.960 26.900 -21.540 1.00 47.41 176 PRO A N 1
ATOM 1323 C CA . PRO A 1 176 ? -24.232 27.729 -22.487 1.00 47.41 176 PRO A CA 1
ATOM 1324 C C . PRO A 1 176 ? -24.879 29.115 -22.561 1.00 47.41 176 PRO A C 1
ATOM 1326 O O . PRO A 1 176 ? -26.038 29.268 -22.946 1.00 47.41 176 PRO A O 1
ATOM 1329 N N . VAL A 1 177 ? -24.110 30.140 -22.199 1.00 57.50 177 VAL A N 1
ATOM 1330 C CA . VAL A 1 177 ? -24.513 31.539 -22.339 1.00 57.50 177 VAL A CA 1
ATOM 1331 C C . VAL A 1 177 ? -24.628 31.843 -23.836 1.00 57.50 177 VAL A C 1
ATOM 1333 O O . VAL A 1 177 ? -23.617 31.903 -24.535 1.00 57.50 177 VAL A O 1
ATOM 1336 N N . GLU A 1 178 ? -25.852 31.996 -24.351 1.00 52.19 178 GLU A N 1
ATOM 1337 C CA . GLU A 1 178 ? -26.066 32.458 -25.726 1.00 52.19 178 GLU A CA 1
ATOM 1338 C C . GLU A 1 178 ? -25.484 33.871 -25.884 1.00 52.19 178 GLU A C 1
ATOM 1340 O O . GLU A 1 178 ? -25.976 34.842 -25.302 1.00 52.19 178 GLU A O 1
ATOM 1345 N N . ASP A 1 179 ? -24.412 33.979 -26.671 1.00 54.03 179 ASP A N 1
ATOM 1346 C CA . ASP A 1 179 ? -23.770 35.243 -27.024 1.00 54.03 179 ASP A CA 1
ATOM 1347 C C . ASP A 1 179 ? -24.681 36.046 -27.967 1.00 54.03 179 ASP A C 1
ATOM 1349 O O . ASP A 1 179 ? -24.723 35.847 -29.184 1.00 54.03 179 ASP A O 1
ATOM 1353 N N . GLY A 1 180 ? -25.471 36.942 -27.377 1.00 53.59 180 GLY A N 1
ATOM 1354 C CA . GLY A 1 180 ? -26.275 37.922 -28.093 1.00 53.59 180 GLY A CA 1
ATOM 1355 C C . GLY A 1 180 ? -25.391 39.000 -28.714 1.00 53.59 180 GLY A C 1
ATOM 1356 O O . GLY A 1 180 ? -25.095 40.011 -28.080 1.00 53.59 180 GLY A O 1
ATOM 1357 N N . THR A 1 181 ? -25.008 38.809 -29.975 1.00 50.12 181 THR A N 1
ATOM 1358 C CA . THR A 1 181 ? -24.360 39.848 -30.787 1.00 50.12 181 THR A CA 1
ATOM 1359 C C . THR A 1 181 ? -25.360 40.967 -31.135 1.00 50.12 181 THR A C 1
ATOM 1361 O O . THR A 1 181 ? -26.443 40.652 -31.638 1.00 50.12 181 THR A O 1
ATOM 1364 N N . PRO A 1 182 ? -25.034 42.258 -30.930 1.00 63.84 182 PRO A N 1
ATOM 1365 C CA . PRO A 1 182 ? -25.745 43.371 -31.563 1.00 63.84 182 PRO A CA 1
ATOM 1366 C C . PRO A 1 182 ? -25.295 43.619 -33.009 1.00 63.84 182 PRO A C 1
ATOM 1368 O O . PRO A 1 182 ? -24.069 43.594 -33.266 1.00 63.84 182 PRO A O 1
#

Sequence (182 aa):
AQLLASEGFGSVEEVAYVPAQLLASEGFGSVEEVAYVPADDLASIDGLDADTAREVQERAQSFLDQQNQMYETRRQELGVEDALAELDGITPQMLVALGENGVKSMEDLADCATDDLTGWSEVVNGERRKHPGFLDGMQVDEAIANSLIMRARLAAGWIDSLPEDPIEDLVAGDEPVEDGTP

pLDDT: mean 84.31, std 18.59, range [36.09, 98.44]

Radius of gyration: 25.41 Å; chains: 1; bounding box: 69×82×52 Å